Protein AF-F3C7J8-F1 (afdb_monomer)

Structure (mmCIF, N/CA/C/O backbone):
data_AF-F3C7J8-F1
#
_entry.id   AF-F3C7J8-F1
#
loop_
_atom_site.group_PDB
_atom_site.id
_atom_site.type_symbol
_atom_site.label_atom_id
_atom_site.label_alt_id
_atom_site.label_comp_id
_atom_site.label_asym_id
_atom_site.label_entity_id
_atom_site.label_seq_id
_atom_site.pdbx_PDB_ins_code
_atom_site.Cartn_x
_atom_site.Cartn_y
_atom_site.Cartn_z
_atom_site.occupancy
_atom_site.B_iso_or_equiv
_atom_site.auth_seq_id
_atom_site.auth_comp_id
_atom_site.auth_asym_id
_atom_site.auth_atom_id
_atom_site.pdbx_PDB_model_num
ATOM 1 N N . SER A 1 1 ? -22.212 10.817 23.157 1.00 74.62 1 SER A N 1
ATOM 2 C CA . SER A 1 1 ? -21.306 9.922 22.403 1.00 74.62 1 SER A CA 1
ATOM 3 C C . SER A 1 1 ? -21.459 8.500 22.926 1.00 74.62 1 SER A C 1
ATOM 5 O O . SER A 1 1 ? -21.736 8.335 24.109 1.00 74.62 1 SER A O 1
ATOM 7 N N . LEU A 1 2 ? -21.308 7.477 22.072 1.00 79.31 2 LEU A N 1
ATOM 8 C CA . LEU A 1 2 ? -21.445 6.059 22.462 1.00 79.31 2 LEU A CA 1
ATOM 9 C C . LEU A 1 2 ? -20.481 5.665 23.597 1.00 79.31 2 LEU A C 1
ATOM 11 O O . LEU A 1 2 ? -20.821 4.865 24.461 1.00 79.31 2 LEU A O 1
ATOM 15 N N . THR A 1 3 ? -19.310 6.300 23.648 1.00 80.69 3 THR A N 1
ATOM 16 C CA . THR A 1 3 ? -18.336 6.185 24.741 1.00 80.69 3 THR A CA 1
ATOM 17 C C . THR A 1 3 ? -18.848 6.731 26.073 1.00 80.69 3 THR A C 1
ATOM 19 O O . THR A 1 3 ? -18.733 6.044 27.083 1.00 80.69 3 THR A O 1
ATOM 22 N N . LEU A 1 4 ? -19.455 7.926 26.094 1.00 82.06 4 LEU A N 1
ATOM 23 C CA . LEU A 1 4 ? -20.055 8.486 27.315 1.00 82.06 4 LEU A CA 1
ATOM 24 C C . LEU A 1 4 ? -21.276 7.676 27.769 1.00 82.06 4 LEU A C 1
ATOM 26 O O . LEU A 1 4 ? -21.456 7.486 28.965 1.00 82.06 4 LEU A O 1
ATOM 30 N N . GLY A 1 5 ? -22.075 7.155 26.830 1.00 82.50 5 GLY A N 1
ATOM 31 C CA . GLY A 1 5 ? -23.201 6.266 27.142 1.00 82.50 5 GLY A CA 1
ATOM 32 C C . GLY A 1 5 ? -22.751 4.943 27.768 1.00 82.50 5 GLY A C 1
ATOM 33 O O . GLY A 1 5 ? -23.330 4.501 28.750 1.00 82.50 5 GLY A O 1
ATOM 34 N N . SER A 1 6 ? -21.666 4.355 27.259 1.00 81.25 6 SER A N 1
ATOM 35 C CA . SER A 1 6 ? -21.034 3.157 27.829 1.00 81.25 6 SER A CA 1
ATOM 36 C C . SER A 1 6 ? -20.538 3.386 29.261 1.00 81.25 6 SER A C 1
ATOM 38 O O . SER A 1 6 ? -20.842 2.604 30.160 1.00 81.25 6 SER A O 1
ATOM 40 N N . LEU A 1 7 ? -19.833 4.497 29.498 1.00 83.38 7 LEU A N 1
ATOM 41 C CA . LEU A 1 7 ? -19.334 4.861 30.828 1.00 83.38 7 LEU A CA 1
ATOM 42 C C . LEU A 1 7 ? -20.474 5.179 31.810 1.00 83.38 7 LEU A C 1
ATOM 44 O O . LEU A 1 7 ? -20.406 4.784 32.970 1.00 83.38 7 LEU A O 1
ATOM 48 N N . ALA A 1 8 ? -21.545 5.836 31.348 1.00 85.31 8 ALA A N 1
ATOM 49 C CA . ALA A 1 8 ? -22.726 6.141 32.160 1.00 85.31 8 ALA A CA 1
ATOM 50 C C . ALA A 1 8 ? -23.522 4.888 32.570 1.00 85.31 8 ALA A C 1
ATOM 52 O O . ALA A 1 8 ? -24.180 4.895 33.606 1.00 85.31 8 ALA A O 1
ATOM 53 N N . LEU A 1 9 ? -23.429 3.801 31.796 1.00 86.44 9 LEU A N 1
ATOM 54 C CA . LEU A 1 9 ? -24.002 2.490 32.127 1.00 86.44 9 LEU A CA 1
ATOM 55 C C . LEU A 1 9 ? -23.115 1.664 33.081 1.00 86.44 9 LEU A C 1
ATOM 57 O O . LEU A 1 9 ? -23.407 0.497 33.333 1.00 86.44 9 LEU A O 1
ATOM 61 N N . GLY A 1 10 ? -22.031 2.244 33.610 1.00 87.56 10 GLY A N 1
ATOM 62 C CA . GLY A 1 10 ? -21.112 1.578 34.536 1.00 87.56 10 GLY A CA 1
ATOM 63 C C . GLY A 1 10 ? -20.097 0.650 33.862 1.00 87.56 10 GLY A C 1
ATOM 64 O O . GLY A 1 10 ? -19.432 -0.124 34.550 1.00 87.56 10 GLY A O 1
ATOM 65 N N . ALA A 1 11 ? -19.953 0.704 32.532 1.00 87.25 11 ALA A N 1
ATOM 66 C CA . ALA A 1 11 ? -18.946 -0.088 31.836 1.00 87.25 11 ALA A CA 1
ATOM 67 C C . ALA A 1 11 ? -17.536 0.430 32.142 1.00 87.25 11 ALA A C 1
ATOM 69 O O . ALA A 1 11 ? -17.283 1.637 32.179 1.00 87.25 11 ALA A O 1
ATOM 70 N N . THR A 1 12 ? -16.582 -0.485 32.302 1.00 91.00 12 THR A N 1
ATOM 71 C CA . THR A 1 12 ? -15.191 -0.093 32.544 1.00 91.00 12 THR A CA 1
ATOM 72 C C . THR A 1 12 ? -14.579 0.563 31.299 1.00 91.00 12 THR A C 1
ATOM 74 O O . THR A 1 12 ? -15.024 0.308 30.169 1.00 91.00 12 THR A O 1
ATOM 77 N N . PRO A 1 13 ? -13.514 1.372 31.450 1.00 85.81 13 PRO A N 1
ATOM 78 C CA . PRO A 1 13 ? -12.791 1.934 30.309 1.00 85.81 13 PRO A CA 1
ATOM 79 C C . PRO A 1 13 ? -12.328 0.853 29.325 1.00 85.81 13 PRO A C 1
ATOM 81 O O . PRO A 1 13 ? -12.402 1.047 28.115 1.00 85.81 13 PRO A O 1
ATOM 84 N N . TRP A 1 14 ? -11.939 -0.322 29.831 1.00 88.12 14 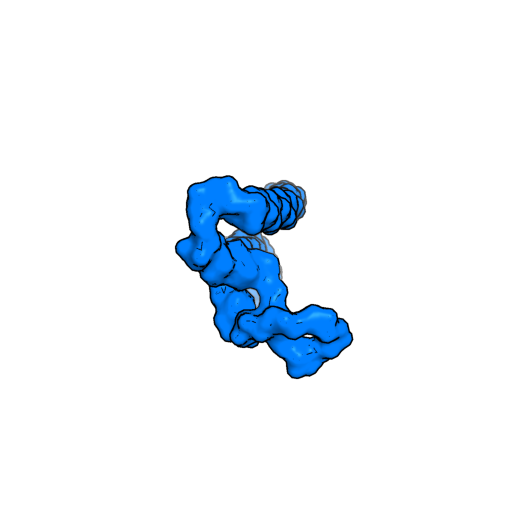TRP A N 1
ATOM 85 C CA . TRP A 1 14 ? -11.521 -1.458 29.010 1.00 88.12 14 TRP A CA 1
ATOM 86 C C . TRP A 1 14 ? -12.675 -2.098 28.224 1.00 88.12 14 TRP A C 1
ATOM 88 O O . TRP A 1 14 ? -12.532 -2.411 27.040 1.00 88.12 14 TRP A O 1
ATOM 98 N N . GLN A 1 15 ? -13.851 -2.241 28.843 1.00 85.94 15 GLN A N 1
ATOM 99 C CA . GLN A 1 15 ? -15.060 -2.712 28.154 1.00 85.94 15 GLN A CA 1
ATOM 100 C C . GLN A 1 15 ? -15.520 -1.714 27.086 1.00 85.94 15 GLN A C 1
ATOM 102 O O . GLN A 1 15 ? -15.883 -2.112 25.981 1.00 85.94 15 GLN A O 1
ATOM 107 N N . THR A 1 16 ? -15.446 -0.418 27.393 1.00 88.56 16 THR A N 1
ATOM 108 C CA . THR A 1 16 ? -15.790 0.660 26.459 1.00 88.56 16 THR A CA 1
ATOM 109 C C . THR A 1 16 ? -14.819 0.696 25.276 1.00 88.56 16 THR A C 1
ATOM 111 O O . THR A 1 16 ? -15.248 0.802 24.127 1.00 88.56 16 THR A O 1
ATOM 114 N N . LEU A 1 17 ? -13.515 0.548 25.529 1.00 86.31 17 LEU A N 1
ATOM 115 C CA . LEU A 1 17 ? -12.495 0.500 24.483 1.00 86.31 17 LEU A CA 1
ATOM 116 C C . LEU A 1 17 ? -12.760 -0.658 23.514 1.00 86.31 17 LEU A C 1
ATOM 118 O O . LEU A 1 17 ? -12.849 -0.457 22.306 1.00 86.31 17 LEU A O 1
ATOM 122 N N . THR A 1 18 ? -12.919 -1.866 24.048 1.00 86.75 18 THR A N 1
ATOM 123 C CA . THR A 1 18 ? -13.005 -3.087 23.240 1.00 86.75 18 THR A CA 1
ATOM 124 C C . THR A 1 18 ? -14.332 -3.227 22.500 1.00 86.75 18 THR A C 1
ATOM 126 O O . THR A 1 18 ? -14.332 -3.587 21.326 1.00 86.75 18 THR A O 1
ATOM 129 N N . ARG A 1 19 ? -15.463 -2.923 23.148 1.00 83.19 19 ARG A N 1
ATOM 130 C CA . ARG A 1 19 ? -16.798 -3.147 22.564 1.00 83.19 19 ARG A CA 1
ATOM 131 C C . ARG A 1 19 ? -17.363 -1.954 21.808 1.00 83.19 19 ARG A C 1
ATOM 133 O O . ARG A 1 19 ? -18.190 -2.150 20.928 1.00 83.19 19 ARG A O 1
ATOM 140 N N . VAL A 1 20 ? -16.948 -0.736 22.150 1.00 85.81 20 VAL A N 1
ATOM 141 C CA . VAL A 1 20 ? -17.518 0.483 21.562 1.00 85.81 20 VAL A CA 1
ATOM 142 C C . VAL A 1 20 ? -16.495 1.171 20.674 1.00 85.81 20 VAL A C 1
ATOM 144 O O . VAL A 1 20 ? -16.759 1.353 19.489 1.00 85.81 20 VAL A O 1
ATOM 147 N N . VAL A 1 21 ? -15.319 1.515 21.210 1.00 86.00 21 VAL A N 1
ATOM 148 C CA . VAL A 1 21 ? -14.322 2.330 20.492 1.00 86.00 21 VAL A CA 1
ATOM 149 C C . VAL A 1 21 ? -13.679 1.564 19.342 1.00 86.00 21 VAL A C 1
ATOM 151 O O . VAL A 1 21 ? -13.686 2.065 18.227 1.00 86.00 21 VAL A O 1
ATOM 154 N N . ILE A 1 22 ? -13.157 0.355 19.571 1.00 85.56 22 ILE A N 1
ATOM 155 C CA . ILE A 1 22 ? -12.518 -0.440 18.508 1.00 85.56 22 ILE A CA 1
ATOM 156 C C . ILE A 1 22 ? -13.525 -0.770 17.406 1.00 85.56 22 ILE A C 1
ATOM 158 O O . ILE A 1 22 ? -13.189 -0.673 16.229 1.00 85.56 22 ILE A O 1
ATOM 162 N N . LEU A 1 23 ? -14.768 -1.095 17.769 1.00 82.50 23 LEU A N 1
ATOM 163 C CA . LEU A 1 23 ? -15.804 -1.419 16.794 1.00 82.50 23 LEU A CA 1
ATOM 164 C C . LEU A 1 23 ? -16.146 -0.205 15.916 1.00 82.50 23 LEU A C 1
ATOM 166 O O . LEU A 1 23 ? -16.101 -0.308 14.692 1.00 82.50 23 LEU A O 1
ATOM 170 N N . THR A 1 24 ? -16.383 0.963 16.523 1.00 84.19 24 THR A N 1
ATOM 171 C CA . THR A 1 24 ? -16.683 2.200 15.774 1.00 84.19 24 THR A CA 1
ATOM 172 C C . THR A 1 24 ? -15.477 2.789 15.040 1.00 84.19 24 THR A C 1
ATOM 174 O O . THR A 1 24 ? -15.652 3.407 13.992 1.00 84.19 24 THR A O 1
ATOM 177 N N . ALA A 1 25 ? -14.253 2.586 15.535 1.00 85.44 25 ALA A N 1
ATOM 178 C CA . ALA A 1 25 ? -13.020 3.042 14.890 1.00 85.44 25 ALA A CA 1
ATOM 179 C C . ALA A 1 25 ? -12.475 2.055 13.843 1.00 85.44 25 ALA A C 1
ATOM 181 O O . ALA A 1 25 ? -11.605 2.428 13.053 1.00 85.44 25 ALA A O 1
ATOM 182 N N . SER A 1 26 ? -12.982 0.817 13.798 1.00 83.88 26 SER A N 1
ATOM 183 C CA . SER A 1 26 ? -12.505 -0.222 12.878 1.00 83.88 26 SER A CA 1
ATOM 184 C C . SER A 1 26 ? -12.462 0.224 11.405 1.00 83.88 26 SER A C 1
ATOM 186 O O . SER A 1 26 ? -11.424 0.003 10.774 1.00 83.88 26 SER A O 1
ATOM 188 N N . PRO A 1 27 ? -13.448 0.960 10.843 1.00 77.50 27 PRO A N 1
ATOM 189 C CA . PRO A 1 27 ? -13.382 1.387 9.443 1.00 77.50 27 PRO A CA 1
ATOM 190 C C . PRO A 1 27 ? -12.259 2.406 9.183 1.00 77.50 27 PRO A C 1
ATOM 192 O O . PRO A 1 27 ? -11.676 2.435 8.094 1.00 77.50 27 PRO A O 1
ATOM 195 N N . ALA A 1 28 ? -11.935 3.234 10.182 1.00 81.50 28 ALA A N 1
ATOM 196 C CA . ALA A 1 28 ? -10.865 4.226 10.104 1.00 81.50 28 ALA A CA 1
ATOM 197 C C . ALA A 1 28 ? -9.482 3.567 10.199 1.00 81.50 28 ALA A C 1
ATOM 199 O O . ALA A 1 28 ? -8.604 3.887 9.400 1.00 81.50 28 ALA A O 1
ATOM 200 N N . ILE A 1 29 ? -9.309 2.598 11.105 1.00 85.88 29 ILE A N 1
ATOM 201 C CA . ILE A 1 29 ? -8.063 1.826 11.247 1.00 85.88 29 ILE A CA 1
ATOM 202 C C . ILE A 1 29 ? -7.757 1.063 9.954 1.00 85.88 29 ILE A C 1
ATOM 204 O O . ILE A 1 29 ? -6.643 1.143 9.438 1.00 85.88 29 ILE A O 1
ATOM 208 N N . PHE A 1 3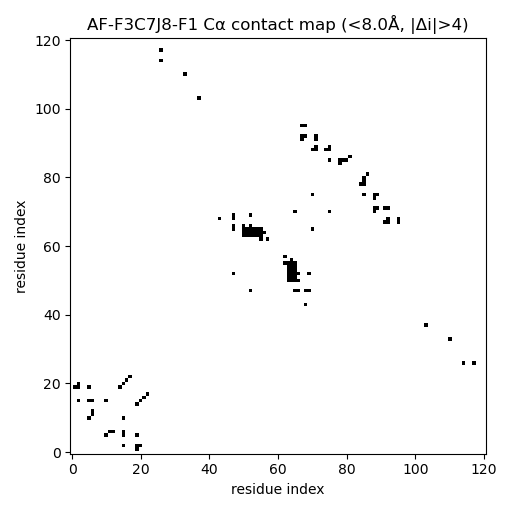0 ? -8.757 0.388 9.378 1.00 79.31 30 PHE A N 1
ATOM 209 C CA . PHE A 1 30 ? -8.601 -0.297 8.093 1.00 79.31 30 PHE A CA 1
ATOM 210 C C . PHE A 1 30 ? -8.235 0.670 6.963 1.00 79.31 30 PHE A C 1
ATOM 212 O O . PHE A 1 30 ? -7.349 0.380 6.161 1.00 79.31 30 PHE A O 1
ATOM 219 N N . SER A 1 31 ? -8.872 1.843 6.911 1.00 76.44 31 SER A N 1
ATOM 220 C CA . SER A 1 31 ? -8.549 2.860 5.903 1.00 76.44 31 SER A CA 1
ATOM 221 C C . SER A 1 31 ? -7.113 3.378 6.047 1.00 76.44 31 SER A C 1
ATOM 223 O O . SER A 1 31 ? -6.420 3.519 5.042 1.00 76.44 31 SER A O 1
ATOM 225 N N . ALA A 1 32 ? -6.647 3.610 7.277 1.00 82.44 32 ALA A N 1
ATOM 226 C CA . ALA A 1 32 ? -5.283 4.049 7.559 1.00 82.44 32 ALA A CA 1
ATOM 227 C C . ALA A 1 32 ? -4.238 2.984 7.186 1.00 82.44 32 ALA A C 1
ATOM 229 O O . ALA A 1 32 ? -3.254 3.307 6.523 1.00 82.44 32 ALA A O 1
ATOM 230 N N . LEU A 1 33 ? -4.479 1.714 7.535 1.00 82.19 33 LEU A N 1
ATOM 231 C CA . LEU A 1 33 ? -3.615 0.591 7.152 1.00 82.19 33 LEU A CA 1
ATOM 232 C C . LEU A 1 33 ? -3.483 0.462 5.634 1.00 82.19 33 LEU A C 1
ATOM 234 O O . LEU A 1 33 ? -2.378 0.290 5.125 1.00 82.19 33 LEU A O 1
ATOM 238 N N . MET A 1 34 ? -4.586 0.590 4.895 1.00 70.56 34 MET A N 1
ATOM 239 C CA . MET A 1 34 ? -4.542 0.484 3.436 1.00 70.56 34 MET A CA 1
ATOM 240 C C . MET A 1 34 ? -3.823 1.653 2.772 1.00 70.56 34 MET A C 1
ATOM 242 O O . MET A 1 34 ? -3.061 1.431 1.837 1.00 70.56 34 MET A O 1
ATOM 246 N N . ILE A 1 35 ? -4.013 2.880 3.262 1.00 76.44 35 ILE A N 1
ATOM 247 C CA . ILE A 1 35 ? -3.262 4.041 2.764 1.00 76.44 35 ILE A CA 1
ATOM 248 C C . ILE A 1 35 ? -1.769 3.882 3.079 1.00 76.44 35 ILE A C 1
ATOM 250 O O . ILE A 1 35 ? -0.936 4.156 2.218 1.00 76.44 35 ILE A O 1
ATOM 254 N N . GLY A 1 36 ? -1.428 3.402 4.280 1.00 78.00 36 GLY A N 1
ATOM 255 C CA . GLY A 1 36 ? -0.049 3.120 4.678 1.00 78.00 36 GLY A CA 1
ATOM 256 C C . GLY A 1 36 ? 0.613 2.066 3.791 1.00 78.00 36 GLY A C 1
ATOM 257 O O . GLY A 1 36 ? 1.704 2.300 3.282 1.00 78.00 36 GLY A O 1
ATOM 258 N N . MET A 1 37 ? -0.071 0.948 3.526 1.00 74.75 37 MET A N 1
ATOM 259 C CA . MET A 1 37 ? 0.435 -0.087 2.619 1.00 74.75 37 MET A CA 1
ATOM 260 C C . MET A 1 37 ? 0.535 0.403 1.173 1.00 74.75 37 MET A C 1
ATOM 262 O O . MET A 1 37 ? 1.547 0.167 0.524 1.00 74.75 37 MET A O 1
ATOM 266 N N . GLY A 1 38 ? -0.467 1.132 0.674 1.00 69.19 38 GLY A N 1
ATOM 267 C CA . GLY A 1 38 ? -0.429 1.717 -0.668 1.00 69.19 38 GLY A CA 1
ATOM 268 C C . GLY A 1 38 ? 0.727 2.705 -0.844 1.00 69.19 38 GLY A C 1
ATOM 269 O O . GLY A 1 38 ? 1.373 2.711 -1.888 1.00 69.19 38 GLY A O 1
ATOM 270 N N . ARG A 1 39 ? 1.046 3.490 0.196 1.00 72.69 39 ARG A N 1
ATOM 271 C CA . ARG A 1 39 ? 2.242 4.342 0.213 1.00 72.69 39 ARG A CA 1
ATOM 272 C C . ARG A 1 39 ? 3.529 3.535 0.258 1.00 72.69 39 ARG A C 1
ATOM 274 O O . ARG A 1 39 ? 4.399 3.822 -0.545 1.00 72.69 39 ARG A O 1
ATOM 281 N N . ALA A 1 40 ? 3.632 2.517 1.110 1.00 65.69 40 ALA A N 1
ATOM 282 C CA . ALA A 1 40 ? 4.823 1.668 1.179 1.00 65.69 40 ALA A CA 1
ATOM 283 C C . ALA A 1 40 ? 5.117 0.963 -0.158 1.00 65.69 40 ALA A C 1
ATOM 285 O O 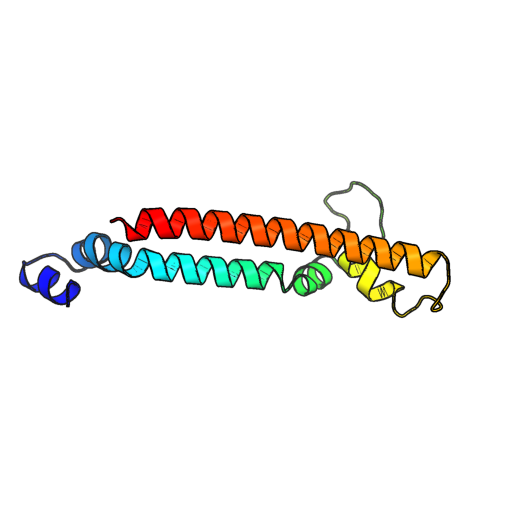. 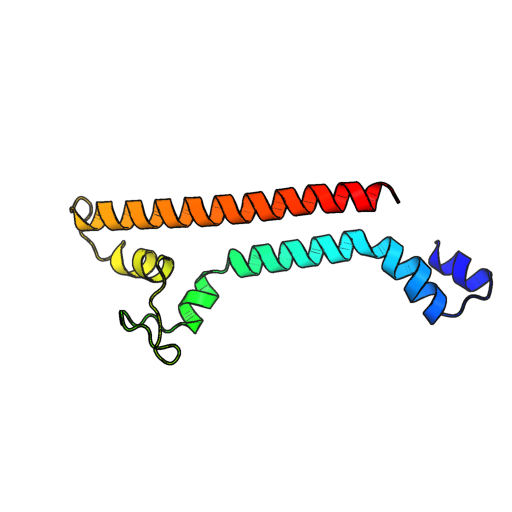ALA A 1 40 ? 6.271 0.841 -0.556 1.00 65.69 40 ALA A O 1
ATOM 286 N N . VAL A 1 41 ? 4.070 0.544 -0.878 1.00 61.94 41 VAL A N 1
ATOM 287 C CA . VAL A 1 41 ? 4.197 -0.012 -2.232 1.00 61.94 41 VAL A CA 1
ATOM 288 C C . VAL A 1 41 ? 4.549 1.076 -3.247 1.00 61.94 41 VAL A C 1
ATOM 290 O O . VAL A 1 41 ? 5.400 0.844 -4.088 1.00 61.94 41 VAL A O 1
ATOM 293 N N . GLY A 1 42 ? 3.935 2.261 -3.189 1.00 56.56 42 GLY A N 1
ATOM 294 C CA . GLY A 1 42 ? 4.235 3.370 -4.109 1.00 56.56 42 GLY A CA 1
ATOM 295 C C . GLY A 1 42 ? 5.619 3.991 -3.901 1.00 56.56 42 GLY A C 1
ATOM 296 O O . GLY A 1 42 ? 6.225 4.505 -4.836 1.00 56.56 42 GLY A O 1
ATOM 297 N N . GLU A 1 43 ? 6.158 3.882 -2.692 1.00 67.75 43 GLU A N 1
ATOM 298 C CA . GLU A 1 43 ? 7.523 4.242 -2.333 1.00 67.75 43 GLU A CA 1
ATOM 299 C C . GLU A 1 43 ? 8.491 3.096 -2.670 1.00 67.75 43 GLU A C 1
ATOM 301 O O . GLU A 1 43 ? 9.451 2.845 -1.946 1.00 67.75 43 GLU A O 1
ATOM 306 N N . THR A 1 44 ? 8.278 2.400 -3.800 1.00 66.50 44 THR A N 1
ATOM 307 C CA . THR A 1 44 ? 9.175 1.354 -4.332 1.00 66.50 44 THR A CA 1
ATOM 308 C C . THR A 1 44 ? 10.640 1.796 -4.373 1.00 66.50 44 THR A C 1
ATOM 310 O O . THR A 1 44 ? 11.530 0.953 -4.365 1.00 66.50 44 THR A O 1
ATOM 313 N N . MET A 1 45 ? 10.902 3.106 -4.366 1.00 55.28 45 MET A N 1
ATOM 314 C CA . MET A 1 45 ? 12.220 3.721 -4.205 1.00 55.28 45 MET A CA 1
ATOM 315 C C . MET A 1 45 ? 12.933 3.349 -2.890 1.00 55.28 45 MET A C 1
ATOM 317 O O . MET A 1 45 ? 14.150 3.182 -2.907 1.00 55.28 45 MET A O 1
ATOM 321 N N . ILE A 1 46 ? 12.219 3.135 -1.777 1.00 58.28 46 ILE A N 1
ATOM 322 C CA . ILE A 1 46 ? 12.818 2.616 -0.534 1.00 58.28 46 ILE A CA 1
ATOM 323 C C . ILE A 1 46 ? 13.363 1.209 -0.763 1.00 58.28 46 ILE A C 1
ATOM 325 O O . ILE A 1 46 ? 14.479 0.907 -0.349 1.00 58.28 46 ILE A O 1
ATOM 329 N N . VAL A 1 47 ? 12.611 0.353 -1.462 1.00 59.44 47 VAL A N 1
ATOM 330 C CA . VAL A 1 47 ? 13.065 -1.008 -1.781 1.00 59.44 47 VAL A CA 1
ATOM 331 C C . VAL A 1 47 ? 14.287 -0.959 -2.705 1.00 59.44 47 VAL A C 1
ATOM 333 O O . VAL A 1 47 ? 15.227 -1.726 -2.509 1.00 59.44 47 VAL A O 1
ATOM 336 N N . LEU A 1 48 ? 14.340 -0.011 -3.652 1.00 59.03 48 LEU A N 1
ATOM 337 C CA . LEU A 1 48 ? 15.533 0.222 -4.481 1.00 59.03 48 LEU A CA 1
ATOM 338 C C . LEU A 1 48 ? 16.768 0.558 -3.642 1.00 59.03 48 LEU A C 1
ATOM 340 O O . LEU A 1 48 ? 17.831 -0.014 -3.872 1.00 59.03 48 LEU A O 1
ATOM 344 N N . MET A 1 49 ? 16.621 1.448 -2.657 1.00 57.56 49 MET A N 1
ATOM 345 C CA . MET A 1 49 ? 17.720 1.845 -1.774 1.00 57.56 49 MET A CA 1
ATOM 346 C C . MET A 1 49 ? 18.128 0.736 -0.800 1.00 57.56 49 MET A C 1
ATOM 348 O O . MET A 1 49 ? 19.313 0.573 -0.531 1.00 57.56 49 MET A O 1
ATOM 352 N N . ALA A 1 50 ? 17.177 -0.064 -0.316 1.00 57.81 50 ALA A N 1
ATOM 353 C CA . ALA A 1 50 ? 17.457 -1.170 0.594 1.00 57.81 50 ALA 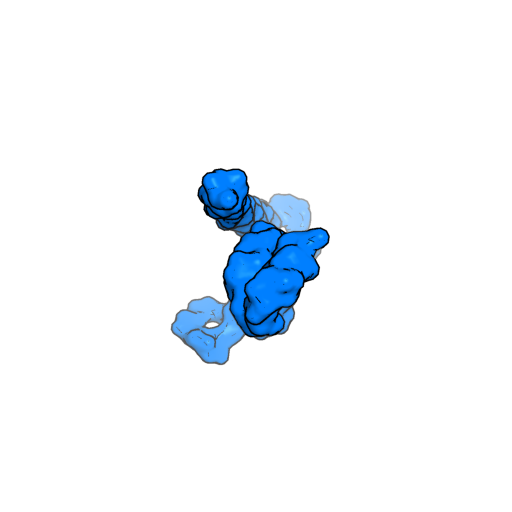A CA 1
ATOM 354 C C . ALA A 1 50 ? 18.168 -2.353 -0.088 1.00 57.81 50 ALA A C 1
ATOM 356 O O . ALA A 1 50 ? 18.933 -3.058 0.564 1.00 57.81 50 ALA A O 1
ATOM 357 N N . THR A 1 51 ? 17.942 -2.571 -1.391 1.00 58.69 51 THR A N 1
ATOM 358 C CA . THR A 1 51 ? 18.481 -3.745 -2.111 1.00 58.69 51 THR A CA 1
ATOM 359 C C . THR A 1 51 ? 19.858 -3.489 -2.754 1.00 58.69 51 THR A C 1
ATOM 361 O O . THR A 1 51 ? 20.441 -4.383 -3.359 1.00 58.69 51 THR A O 1
ATOM 364 N N . GLY A 1 52 ? 20.417 -2.278 -2.639 1.00 55.75 52 GLY A N 1
ATOM 365 C CA . GLY A 1 52 ? 21.810 -1.978 -3.017 1.00 55.75 52 GLY A CA 1
ATOM 366 C C . GLY A 1 52 ? 22.124 -1.914 -4.522 1.00 55.75 52 GLY A C 1
ATOM 367 O O . GLY A 1 52 ? 23.209 -1.470 -4.885 1.00 55.75 52 GLY A O 1
ATOM 368 N N . ASN A 1 53 ? 21.184 -2.284 -5.403 1.00 59.97 53 ASN A N 1
ATOM 369 C CA . ASN A 1 53 ? 21.299 -2.179 -6.867 1.00 59.97 53 ASN A CA 1
ATOM 370 C C . ASN A 1 53 ? 22.465 -2.980 -7.494 1.00 59.97 53 ASN A C 1
ATOM 372 O O . ASN A 1 53 ? 23.073 -2.548 -8.472 1.00 59.97 53 ASN A O 1
ATOM 376 N N . THR A 1 54 ? 22.793 -4.158 -6.962 1.00 54.81 54 THR A N 1
ATOM 377 C CA . THR A 1 54 ? 23.844 -5.013 -7.539 1.00 54.81 54 THR A CA 1
ATOM 378 C C . THR A 1 54 ? 23.246 -5.927 -8.625 1.00 54.8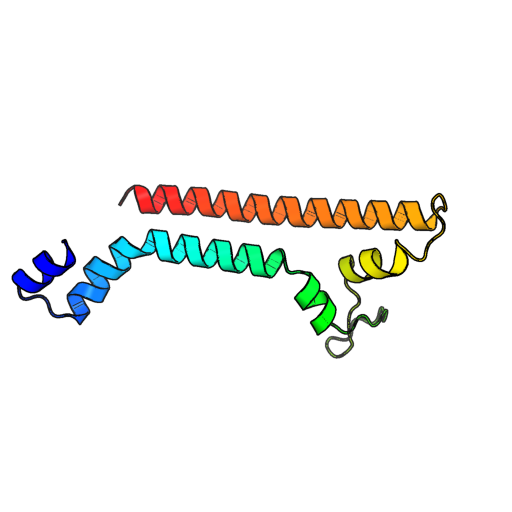1 54 THR A C 1
ATOM 380 O O . THR A 1 54 ? 22.317 -6.678 -8.332 1.00 54.81 54 THR A O 1
ATOM 383 N N . PRO A 1 55 ? 23.697 -5.868 -9.896 1.00 53.12 55 PRO A N 1
ATOM 384 C CA . PRO A 1 55 ? 23.146 -6.662 -10.999 1.00 53.12 55 PRO A CA 1
ATOM 385 C C . PRO A 1 55 ? 23.707 -8.089 -10.997 1.00 53.12 55 PRO A C 1
ATOM 387 O O . PRO A 1 55 ? 24.296 -8.528 -11.981 1.00 53.12 55 PRO A O 1
ATOM 390 N N . ILE A 1 56 ? 23.574 -8.802 -9.882 1.00 56.47 56 ILE A N 1
ATOM 391 C CA . ILE A 1 56 ? 24.027 -10.189 -9.777 1.00 56.47 56 ILE A CA 1
ATOM 392 C C . ILE A 1 56 ? 22.815 -11.084 -10.049 1.00 56.47 56 ILE A C 1
ATOM 394 O O . ILE A 1 56 ? 21.788 -10.966 -9.384 1.00 56.47 56 ILE A O 1
ATOM 398 N N . MET A 1 57 ? 22.902 -11.932 -11.077 1.00 54.50 57 MET A N 1
ATOM 399 C CA . MET A 1 57 ? 21.864 -12.914 -11.430 1.00 54.50 57 MET A CA 1
ATOM 400 C C . MET A 1 57 ? 22.105 -14.268 -10.747 1.00 54.50 57 MET A C 1
ATOM 402 O O . MET A 1 57 ? 21.822 -15.313 -11.328 1.00 54.50 57 MET A O 1
ATOM 406 N N . ASP A 1 58 ? 22.629 -14.258 -9.523 1.00 56.22 58 ASP A N 1
ATOM 407 C CA . ASP A 1 58 ? 22.774 -15.467 -8.721 1.00 56.22 58 ASP A CA 1
ATOM 408 C C . ASP A 1 58 ? 21.572 -15.616 -7.782 1.00 56.22 58 ASP A C 1
ATOM 410 O O . ASP A 1 58 ? 21.122 -14.667 -7.139 1.00 56.22 58 ASP A O 1
ATOM 414 N N . MET A 1 59 ? 21.018 -16.831 -7.706 1.00 56.09 59 MET A N 1
ATOM 415 C CA . MET A 1 59 ? 19.892 -17.185 -6.827 1.00 56.09 59 MET A CA 1
ATOM 416 C C . MET A 1 59 ? 20.324 -17.320 -5.356 1.00 56.09 59 MET A C 1
ATOM 418 O O . MET A 1 59 ? 19.946 -18.267 -4.665 1.00 56.09 59 MET A O 1
ATOM 422 N N . ASN A 1 60 ? 21.145 -16.392 -4.871 1.00 58.34 60 ASN A N 1
ATOM 423 C CA . ASN A 1 60 ? 21.680 -16.407 -3.520 1.00 58.34 60 ASN A CA 1
ATOM 424 C C . ASN A 1 60 ? 20.900 -15.418 -2.647 1.00 58.34 60 ASN A C 1
ATOM 426 O O . ASN A 1 60 ? 20.907 -14.216 -2.893 1.00 58.34 60 ASN A O 1
ATOM 430 N N . LEU A 1 61 ? 20.229 -15.908 -1.597 1.00 57.16 61 LEU A N 1
ATOM 431 C CA . LEU A 1 61 ? 19.392 -15.082 -0.706 1.00 57.16 61 LEU A CA 1
ATOM 432 C C . LEU A 1 61 ? 20.186 -14.011 0.077 1.00 57.16 61 LEU A C 1
ATOM 434 O O . LEU A 1 61 ? 19.584 -13.128 0.683 1.00 57.16 61 LEU A O 1
ATOM 438 N N . PHE A 1 62 ? 21.519 -14.123 0.097 1.00 60.59 62 PHE A N 1
ATOM 439 C CA . PHE A 1 62 ? 22.447 -13.242 0.815 1.00 60.59 62 PHE A CA 1
ATOM 440 C C . PHE A 1 62 ? 23.142 -12.212 -0.087 1.00 60.59 62 PHE A C 1
ATOM 442 O O . PHE A 1 62 ? 23.913 -11.395 0.415 1.00 60.59 62 PHE A O 1
ATOM 449 N N . GLU A 1 63 ? 22.883 -12.236 -1.395 1.00 55.28 63 GLU A N 1
ATOM 450 C CA . GLU A 1 63 ? 23.430 -11.275 -2.353 1.00 55.28 63 GLU A CA 1
ATOM 451 C C . GLU A 1 63 ? 22.367 -10.250 -2.765 1.00 55.28 63 GLU A C 1
ATOM 453 O O . GLU A 1 63 ? 21.164 -10.524 -2.776 1.00 55.28 63 GLU A O 1
ATOM 458 N N . GLY A 1 64 ? 22.808 -9.024 -3.054 1.00 55.28 64 GLY A N 1
ATOM 459 C CA . GLY A 1 64 ? 21.915 -7.938 -3.449 1.00 55.28 64 GLY A CA 1
ATOM 460 C C . GLY A 1 64 ? 21.250 -8.231 -4.794 1.00 55.28 64 GLY A C 1
ATOM 461 O O . GLY A 1 64 ? 21.933 -8.519 -5.772 1.00 55.28 64 GLY A O 1
ATOM 462 N N . MET A 1 65 ? 19.920 -8.124 -4.858 1.00 57.72 65 MET A N 1
ATOM 463 C CA . MET A 1 65 ? 19.162 -8.237 -6.106 1.00 57.72 65 MET A CA 1
ATOM 464 C C . MET A 1 65 ? 18.937 -6.870 -6.758 1.00 57.72 65 MET A C 1
ATOM 466 O O . MET A 1 65 ? 18.512 -5.902 -6.123 1.00 57.72 65 MET A O 1
ATOM 470 N N . ARG A 1 66 ? 19.102 -6.794 -8.077 1.00 63.22 66 ARG A N 1
ATOM 471 C CA . ARG A 1 66 ? 18.659 -5.635 -8.856 1.00 63.22 66 ARG A CA 1
ATOM 472 C C . ARG A 1 66 ? 17.204 -5.806 -9.271 1.00 63.22 66 ARG A C 1
ATOM 474 O O . ARG A 1 66 ? 16.868 -6.659 -10.088 1.00 63.22 66 ARG A O 1
ATOM 481 N N . THR A 1 67 ? 16.323 -4.978 -8.720 1.00 67.50 67 THR A N 1
ATOM 482 C CA . THR A 1 67 ? 14.902 -5.026 -9.079 1.00 67.50 67 THR A CA 1
ATOM 483 C C . THR A 1 67 ? 14.667 -4.432 -10.474 1.00 67.50 67 THR A C 1
ATOM 485 O O . THR A 1 67 ? 15.418 -3.572 -10.943 1.00 67.50 67 THR A O 1
ATOM 488 N N . LEU A 1 68 ? 13.582 -4.850 -11.134 1.00 65.44 68 LEU A N 1
ATOM 489 C CA . LEU A 1 68 ? 13.178 -4.312 -12.441 1.00 65.44 68 LEU A CA 1
ATOM 490 C C . LEU A 1 68 ? 13.003 -2.782 -12.421 1.00 65.44 68 LEU A C 1
ATOM 492 O O . LEU A 1 68 ? 13.346 -2.117 -13.392 1.00 65.44 68 LEU A O 1
ATOM 496 N N . ALA A 1 69 ? 12.533 -2.213 -11.307 1.00 66.69 69 ALA A N 1
ATOM 497 C CA . ALA A 1 69 ? 12.405 -0.765 -11.145 1.00 66.69 69 ALA A CA 1
ATOM 498 C C . ALA A 1 69 ? 13.773 -0.059 -11.062 1.00 66.69 69 ALA A C 1
ATOM 500 O O . ALA A 1 69 ? 13.929 1.018 -11.632 1.00 66.69 69 ALA A O 1
ATOM 501 N N . ALA A 1 70 ? 14.776 -0.679 -10.423 1.00 65.00 70 ALA A N 1
ATOM 502 C CA . ALA A 1 70 ? 16.150 -0.167 -10.390 1.00 65.00 70 ALA A CA 1
ATOM 503 C C . ALA A 1 70 ? 16.761 -0.178 -11.793 1.00 65.00 70 ALA A C 1
ATOM 505 O O . ALA A 1 70 ? 17.397 0.783 -12.216 1.00 65.00 70 ALA A O 1
ATOM 506 N N . ASN A 1 71 ? 16.517 -1.272 -12.524 1.00 69.38 71 ASN A N 1
ATOM 507 C CA . ASN A 1 71 ? 16.980 -1.435 -13.890 1.00 69.38 71 ASN A CA 1
ATOM 508 C C . ASN A 1 71 ? 16.435 -0.327 -14.807 1.00 69.38 71 ASN A C 1
ATOM 510 O O . ASN A 1 71 ? 17.208 0.374 -15.451 1.00 69.38 71 ASN A O 1
ATOM 514 N N . VAL A 1 72 ? 15.120 -0.097 -14.777 1.00 69.25 72 VAL A N 1
ATOM 515 C CA . VAL A 1 72 ? 14.483 0.986 -15.539 1.00 69.25 72 VAL A CA 1
ATOM 516 C C . VAL A 1 72 ? 14.997 2.364 -15.103 1.00 69.25 72 VAL A C 1
ATOM 518 O O . VAL A 1 72 ? 15.298 3.187 -15.957 1.00 69.25 72 VAL A O 1
ATOM 521 N N . ALA A 1 73 ? 15.138 2.636 -13.803 1.00 67.44 73 ALA A N 1
ATOM 522 C CA . ALA A 1 73 ? 15.550 3.958 -13.323 1.00 67.44 73 ALA A CA 1
ATOM 523 C C . ALA A 1 73 ? 16.993 4.338 -13.707 1.00 67.44 73 ALA A C 1
ATOM 525 O O . ALA A 1 73 ? 17.261 5.513 -13.948 1.00 67.44 73 ALA A O 1
ATOM 526 N N . VAL A 1 74 ? 17.910 3.365 -13.753 1.00 67.31 74 VAL A N 1
ATOM 527 C CA . VAL A 1 74 ? 19.343 3.611 -13.989 1.00 67.31 74 VAL A CA 1
ATOM 528 C C . VAL A 1 74 ? 19.713 3.523 -15.468 1.00 67.31 74 VAL A C 1
ATOM 530 O O . VAL A 1 74 ? 20.456 4.365 -15.955 1.00 67.31 74 VAL A O 1
ATOM 533 N N . GLU A 1 75 ? 19.205 2.532 -16.204 1.00 68.06 75 GLU A N 1
ATOM 534 C CA . GLU A 1 75 ? 19.634 2.296 -17.591 1.00 68.06 75 GLU A CA 1
ATOM 535 C C . GLU A 1 75 ? 18.788 3.046 -18.634 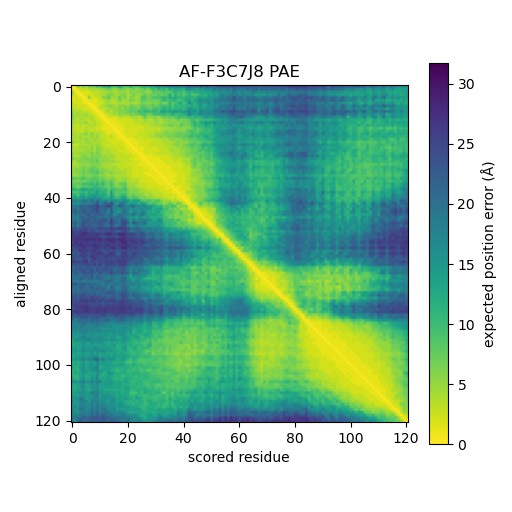1.00 68.06 75 GLU A C 1
ATOM 537 O O . GLU A 1 75 ? 19.243 3.242 -19.760 1.00 68.06 75 GLU A O 1
ATOM 542 N N . MET A 1 76 ? 17.573 3.498 -18.302 1.00 68.06 76 MET A N 1
ATOM 543 C CA . MET A 1 76 ? 16.710 4.231 -19.243 1.00 68.06 76 MET A CA 1
ATOM 544 C C . MET A 1 76 ? 17.212 5.653 -19.579 1.00 68.06 76 MET A C 1
ATOM 546 O O . MET A 1 76 ? 17.048 6.054 -20.730 1.00 68.06 76 MET A O 1
ATOM 550 N N . PRO A 1 77 ? 17.830 6.415 -18.649 1.00 64.31 77 PRO A N 1
ATOM 551 C CA . PRO A 1 77 ? 18.477 7.696 -18.961 1.00 64.31 77 PRO A CA 1
ATOM 552 C C . PRO A 1 77 ? 19.825 7.552 -19.685 1.00 64.31 77 PRO A C 1
ATOM 554 O O . PRO A 1 77 ? 20.197 8.433 -20.452 1.00 64.31 77 PRO A O 1
ATOM 557 N N . GLU A 1 78 ? 20.548 6.455 -19.43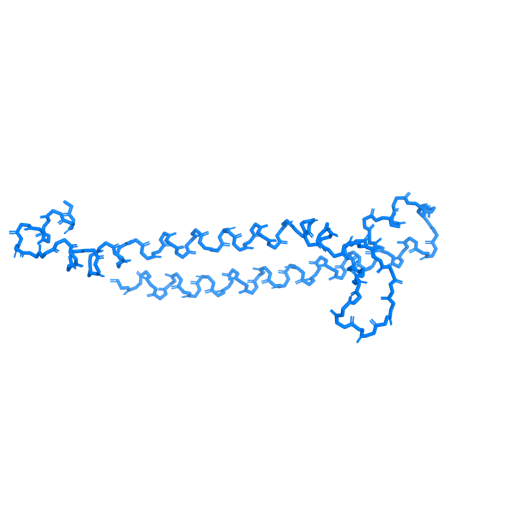6 1.00 63.81 78 GLU A N 1
ATOM 558 C CA . GLU A 1 78 ? 21.892 6.180 -19.978 1.00 63.81 78 GLU A CA 1
ATOM 559 C C . GLU A 1 78 ? 21.863 5.554 -21.386 1.00 63.81 78 GLU A C 1
ATOM 561 O O . GLU A 1 78 ? 22.892 5.468 -22.053 1.00 63.81 78 GLU A O 1
ATOM 566 N N . SER A 1 79 ? 20.700 5.097 -21.865 1.00 61.91 79 SER A N 1
ATOM 567 C CA . SER A 1 79 ? 20.569 4.459 -23.181 1.00 61.91 79 SER A CA 1
ATOM 568 C C . SER A 1 79 ? 20.112 5.436 -24.269 1.00 61.91 79 SER A C 1
ATOM 570 O O . SER A 1 79 ? 19.186 6.225 -24.085 1.00 61.91 79 SER A O 1
ATOM 572 N N . GLU A 1 80 ? 20.755 5.362 -25.440 1.00 59.97 80 GLU A N 1
ATOM 573 C CA . GLU A 1 80 ? 20.443 6.214 -26.592 1.00 59.97 80 GLU A CA 1
ATOM 574 C C . GLU A 1 80 ? 18.971 6.070 -27.013 1.00 59.97 80 GLU A C 1
ATOM 576 O O . GLU A 1 80 ? 18.465 4.972 -27.290 1.00 59.97 80 GLU A O 1
ATOM 581 N N . VAL A 1 81 ? 18.275 7.207 -27.074 1.00 59.03 81 VAL A N 1
ATOM 582 C CA . VAL A 1 81 ? 16.842 7.279 -27.369 1.00 59.03 81 VAL A CA 1
ATOM 583 C C . VAL A 1 81 ? 16.587 6.748 -28.784 1.00 59.03 81 VAL A C 1
ATOM 585 O O . VAL A 1 81 ? 16.920 7.394 -29.773 1.00 59.03 81 VAL A O 1
ATOM 588 N N . GLY A 1 82 ? 15.994 5.553 -28.886 1.00 63.62 82 GLY A N 1
ATOM 589 C CA . GLY A 1 82 ? 15.662 4.902 -30.162 1.00 63.62 82 GLY A CA 1
ATOM 590 C C . GLY A 1 82 ? 16.374 3.573 -30.438 1.00 63.62 82 GLY A C 1
ATOM 591 O O . GLY A 1 82 ? 15.964 2.864 -31.363 1.00 63.62 82 GLY A O 1
ATOM 592 N N . GLY A 1 83 ? 17.364 3.191 -29.622 1.00 72.31 83 GLY A N 1
ATOM 593 C CA . GLY A 1 83 ? 18.032 1.888 -29.705 1.00 72.31 83 GLY A CA 1
ATOM 594 C C . GLY A 1 83 ? 17.121 0.703 -29.347 1.00 72.31 83 GLY A C 1
ATOM 595 O O . GLY A 1 83 ? 16.084 0.854 -28.696 1.00 72.31 83 GLY A O 1
ATOM 596 N N . SER A 1 84 ? 17.510 -0.513 -29.746 1.00 71.81 84 SER A N 1
ATOM 597 C CA . SER A 1 84 ? 16.792 -1.749 -29.379 1.00 71.81 84 SER A CA 1
ATOM 598 C C . SER A 1 84 ? 16.713 -1.938 -27.858 1.00 71.81 84 SER A C 1
ATOM 600 O O . SER A 1 84 ? 15.667 -2.330 -27.345 1.00 71.81 84 SER A O 1
ATOM 602 N N . HIS A 1 85 ? 17.777 -1.568 -27.140 1.00 71.25 85 HIS A N 1
ATOM 603 C CA . HIS A 1 85 ? 17.866 -1.633 -25.681 1.00 71.25 85 HIS A CA 1
ATOM 604 C C . HIS A 1 85 ? 16.827 -0.737 -24.982 1.00 71.25 85 HIS A C 1
ATOM 606 O O . HIS A 1 85 ? 16.125 -1.186 -24.078 1.00 71.25 85 HIS A O 1
ATOM 612 N N . TYR A 1 86 ? 16.631 0.493 -25.474 1.00 74.44 86 TYR A N 1
ATOM 613 C CA . TYR A 1 86 ? 15.628 1.428 -24.950 1.00 74.44 86 TYR A CA 1
ATOM 614 C C . TYR A 1 86 ? 14.202 0.863 -25.049 1.00 74.44 86 TYR A C 1
ATOM 616 O O . TYR A 1 86 ? 13.407 0.977 -24.117 1.00 74.44 86 TYR A O 1
ATOM 624 N N . ARG A 1 87 ? 13.874 0.189 -26.161 1.00 77.69 87 ARG A N 1
ATOM 625 C CA . ARG A 1 87 ? 12.549 -0.430 -26.361 1.00 77.69 87 ARG A CA 1
ATOM 626 C C . ARG A 1 87 ? 12.296 -1.582 -25.388 1.00 77.69 87 ARG A C 1
ATOM 628 O O . ARG A 1 87 ? 11.174 -1.729 -24.908 1.00 77.69 87 ARG A O 1
ATOM 635 N N . VAL A 1 88 ? 13.323 -2.379 -25.089 1.00 78.62 88 VAL A N 1
ATOM 636 C CA . VAL A 1 88 ? 13.231 -3.480 -24.116 1.00 78.62 88 VAL A CA 1
ATOM 637 C C . VAL A 1 88 ? 13.038 -2.935 -22.701 1.00 78.62 88 VAL A C 1
ATOM 639 O O . VAL A 1 88 ? 12.162 -3.420 -21.986 1.00 78.62 88 VAL A O 1
ATOM 642 N N . LEU A 1 89 ? 13.767 -1.883 -22.317 1.00 78.12 89 LEU A N 1
ATOM 643 C CA . LEU A 1 89 ? 13.571 -1.215 -21.026 1.00 78.12 89 LEU A CA 1
ATOM 644 C C . LEU A 1 89 ? 12.186 -0.586 -20.894 1.00 78.12 89 LEU A C 1
ATOM 646 O O . LEU A 1 89 ? 11.551 -0.704 -19.848 1.00 78.12 89 LEU A O 1
ATOM 650 N N . PHE A 1 90 ? 11.691 0.036 -21.963 1.00 80.69 90 PHE A N 1
ATOM 651 C CA . PHE A 1 90 ? 10.349 0.603 -21.986 1.00 80.69 90 PHE A CA 1
ATOM 652 C C . PHE A 1 90 ? 9.273 -0.478 -21.813 1.00 80.69 90 PHE A C 1
ATOM 654 O O . PHE A 1 90 ? 8.315 -0.297 -21.063 1.00 80.69 90 PHE A O 1
ATOM 661 N N . LEU A 1 91 ? 9.451 -1.639 -22.452 1.00 83.19 91 LEU A N 1
ATOM 662 C CA . LEU A 1 91 ? 8.557 -2.782 -22.282 1.00 83.19 91 LEU A CA 1
ATOM 663 C C . LEU A 1 91 ? 8.637 -3.356 -20.859 1.00 83.19 91 LEU A C 1
ATOM 665 O O . LEU A 1 91 ? 7.602 -3.661 -20.273 1.00 83.19 91 LEU A O 1
ATOM 669 N N . ALA A 1 92 ? 9.830 -3.434 -20.264 1.00 79.94 92 ALA A N 1
ATOM 670 C CA . ALA A 1 92 ? 9.998 -3.838 -18.868 1.00 79.94 92 ALA A CA 1
ATOM 671 C C . ALA A 1 92 ? 9.303 -2.865 -17.894 1.00 79.94 92 ALA A C 1
ATOM 673 O O . ALA A 1 92 ? 8.621 -3.305 -16.967 1.00 79.94 92 ALA A O 1
ATOM 674 N N . ALA A 1 93 ? 9.399 -1.554 -18.139 1.00 78.50 93 ALA A N 1
ATOM 675 C CA . ALA A 1 93 ? 8.686 -0.530 -17.377 1.00 78.50 93 ALA A CA 1
ATOM 676 C C . ALA A 1 93 ? 7.160 -0.670 -17.511 1.00 78.50 93 ALA A C 1
ATOM 678 O O . ALA A 1 93 ? 6.438 -0.582 -16.518 1.00 78.50 93 ALA A O 1
ATOM 679 N N . LEU A 1 94 ? 6.664 -0.955 -18.720 1.00 83.75 94 LEU A N 1
ATOM 680 C CA . LEU A 1 94 ? 5.246 -1.213 -18.975 1.00 83.75 94 LEU A CA 1
ATOM 681 C C . LEU A 1 94 ? 4.747 -2.468 -18.241 1.00 83.75 94 LEU A C 1
ATOM 683 O O . LEU A 1 94 ? 3.659 -2.459 -17.667 1.00 83.75 94 LEU A O 1
ATOM 687 N N . VAL A 1 95 ? 5.542 -3.541 -18.224 1.00 84.75 95 VAL A N 1
ATOM 688 C CA . VAL A 1 95 ? 5.224 -4.772 -17.482 1.00 84.75 95 VAL A CA 1
ATOM 689 C C . VAL A 1 95 ? 5.167 -4.498 -15.981 1.00 84.75 95 VAL A C 1
ATOM 691 O O . VAL A 1 95 ? 4.220 -4.916 -15.315 1.00 84.75 95 VAL A O 1
ATOM 694 N N . LEU A 1 96 ? 6.134 -3.749 -15.448 1.00 80.88 96 LEU A N 1
ATOM 695 C CA . LEU A 1 96 ? 6.158 -3.355 -14.040 1.00 80.88 96 LEU A CA 1
ATOM 696 C C . LEU A 1 96 ? 4.943 -2.485 -13.670 1.00 80.88 96 LEU A C 1
ATOM 698 O O . LEU A 1 96 ? 4.335 -2.679 -12.612 1.00 80.88 96 LEU A O 1
ATOM 702 N N . LEU A 1 97 ? 4.546 -1.572 -14.562 1.00 81.56 97 LEU A N 1
ATOM 703 C CA . LEU A 1 97 ? 3.341 -0.759 -14.416 1.00 81.56 97 LEU A CA 1
ATOM 704 C C . LEU A 1 97 ? 2.086 -1.635 -14.387 1.00 81.56 97 LEU A C 1
ATOM 706 O O . LEU A 1 97 ? 1.271 -1.491 -13.481 1.00 81.56 97 LEU A O 1
ATOM 710 N N . MET A 1 98 ? 1.943 -2.565 -15.335 1.00 84.75 98 MET A N 1
ATOM 711 C CA . MET A 1 98 ? 0.826 -3.514 -15.377 1.00 84.75 98 MET A CA 1
ATOM 712 C C . MET A 1 98 ? 0.748 -4.355 -14.103 1.00 84.75 98 MET A C 1
ATOM 714 O O . MET A 1 98 ? -0.328 -4.489 -13.522 1.00 84.75 98 MET A O 1
ATOM 718 N N . PHE A 1 99 ? 1.878 -4.878 -13.627 1.00 80.81 99 PHE A N 1
ATOM 719 C CA . PHE A 1 99 ? 1.930 -5.659 -12.394 1.00 80.81 99 PHE A CA 1
ATOM 720 C C . PHE A 1 99 ? 1.470 -4.836 -11.184 1.00 80.81 99 PHE A C 1
ATOM 722 O O . PHE A 1 99 ? 0.586 -5.261 -10.436 1.00 80.81 99 PHE A O 1
ATOM 729 N N . THR A 1 100 ? 2.013 -3.627 -11.033 1.00 75.81 100 THR A N 1
ATOM 730 C CA . THR A 1 100 ? 1.641 -2.711 -9.946 1.00 75.81 100 THR A CA 1
ATOM 731 C C . THR A 1 100 ? 0.169 -2.319 -10.034 1.00 75.81 100 THR A C 1
ATOM 733 O O . THR A 1 100 ? -0.535 -2.316 -9.027 1.00 75.81 100 THR A O 1
ATOM 736 N N . PHE A 1 101 ? -0.327 -2.044 -11.240 1.00 80.44 101 PHE A N 1
ATOM 737 C CA . PHE A 1 101 ? -1.719 -1.689 -11.481 1.00 80.44 101 PHE A CA 1
ATOM 738 C C . PHE A 1 101 ? -2.671 -2.825 -11.097 1.00 80.44 101 PHE A C 1
ATOM 740 O O . PHE A 1 101 ? -3.661 -2.583 -10.406 1.00 80.44 101 PHE A O 1
ATOM 747 N N . VAL A 1 102 ? -2.361 -4.066 -11.483 1.00 84.06 102 VAL A N 1
ATOM 748 C CA . VAL A 1 102 ? -3.166 -5.244 -11.132 1.00 84.06 102 VAL A CA 1
ATOM 749 C C . VAL A 1 102 ? -3.163 -5.467 -9.624 1.00 84.06 102 VAL A C 1
ATOM 751 O O . VAL A 1 102 ? -4.234 -5.604 -9.038 1.00 84.06 102 VAL A O 1
ATOM 754 N N . MET A 1 103 ? -1.996 -5.444 -8.976 1.00 77.81 103 MET A N 1
ATOM 755 C CA . MET A 1 103 ? -1.909 -5.615 -7.522 1.00 77.81 103 MET A CA 1
ATOM 756 C C . MET A 1 103 ? -2.659 -4.521 -6.763 1.00 77.81 103 MET A C 1
ATOM 758 O O . MET A 1 103 ? -3.426 -4.821 -5.849 1.00 77.81 103 MET A O 1
ATOM 762 N N . ASN A 1 104 ? -2.505 -3.263 -7.175 1.00 76.19 104 ASN A N 1
ATOM 763 C CA . ASN A 1 104 ? -3.211 -2.148 -6.555 1.00 76.19 104 ASN A CA 1
ATOM 764 C C . ASN A 1 104 ? -4.731 -2.245 -6.777 1.00 76.19 104 ASN A C 1
ATOM 766 O O . ASN A 1 104 ? -5.515 -1.998 -5.863 1.00 76.19 104 ASN A O 1
ATOM 770 N N . THR A 1 105 ? -5.161 -2.683 -7.963 1.00 80.81 105 THR A N 1
ATOM 771 C CA . THR A 1 105 ? -6.581 -2.910 -8.265 1.00 80.81 105 THR A CA 1
ATOM 772 C C . THR A 1 105 ? -7.155 -4.050 -7.424 1.00 80.81 105 THR A C 1
ATOM 774 O O . THR A 1 105 ? -8.235 -3.906 -6.857 1.00 80.81 105 THR A O 1
ATOM 777 N N . LEU A 1 106 ? -6.440 -5.171 -7.286 1.00 79.94 106 LEU A N 1
ATOM 778 C CA . LEU A 1 106 ? -6.853 -6.286 -6.429 1.00 79.94 106 LEU A CA 1
ATOM 779 C C . LEU A 1 106 ? -6.953 -5.859 -4.961 1.00 79.94 106 LEU A C 1
ATOM 781 O O . LEU A 1 106 ? -7.943 -6.176 -4.299 1.00 79.94 106 LEU A O 1
ATOM 785 N N . ALA A 1 107 ? -5.977 -5.095 -4.468 1.00 72.88 107 ALA A N 1
ATOM 786 C CA . ALA A 1 107 ? -6.004 -4.546 -3.118 1.00 72.88 107 ALA A CA 1
ATOM 787 C C . ALA A 1 107 ? -7.237 -3.650 -2.897 1.00 72.88 107 ALA A C 1
ATOM 789 O O . ALA A 1 107 ? -7.951 -3.813 -1.907 1.00 72.88 107 ALA A O 1
ATOM 790 N N . GLU A 1 108 ? -7.551 -2.758 -3.839 1.00 77.25 108 GLU A N 1
ATOM 791 C CA . GLU A 1 108 ? -8.729 -1.887 -3.755 1.00 77.25 108 GLU A CA 1
ATOM 792 C C . GLU A 1 108 ? -10.052 -2.669 -3.893 1.00 77.25 108 GLU A C 1
ATOM 794 O O . GLU A 1 108 ? -11.032 -2.369 -3.211 1.00 77.25 108 GLU A O 1
ATOM 799 N N . LEU A 1 109 ? -10.104 -3.737 -4.692 1.00 80.69 109 LEU A N 1
ATOM 800 C CA . LEU A 1 109 ? -11.283 -4.608 -4.760 1.00 80.69 109 LEU A CA 1
ATOM 801 C C . LEU A 1 109 ? -11.536 -5.329 -3.429 1.00 80.69 109 LEU A C 1
ATOM 803 O O . LEU A 1 109 ? -12.677 -5.378 -2.956 1.00 80.69 109 LEU A O 1
ATOM 807 N N . ILE A 1 110 ? -10.481 -5.848 -2.796 1.00 77.44 110 ILE A N 1
ATOM 808 C CA . ILE A 1 110 ? -10.555 -6.454 -1.460 1.00 77.44 110 ILE A CA 1
ATOM 809 C C . ILE A 1 110 ? -11.023 -5.406 -0.442 1.00 77.44 110 ILE A C 1
ATOM 811 O O . ILE A 1 110 ? -11.946 -5.672 0.331 1.00 77.44 110 ILE A O 1
ATOM 815 N N . ARG A 1 111 ? -10.486 -4.180 -0.497 1.00 68.31 111 ARG A N 1
ATOM 816 C CA . ARG A 1 111 ? -10.925 -3.056 0.345 1.00 68.31 111 ARG A CA 1
ATOM 817 C C . ARG A 1 111 ? -12.418 -2.811 0.256 1.00 68.31 111 ARG A C 1
ATOM 819 O O . ARG A 1 111 ? -13.088 -2.685 1.279 1.00 68.31 111 ARG A O 1
ATOM 826 N N . GLN A 1 112 ? -12.943 -2.711 -0.962 1.00 76.00 112 GLN A N 1
ATOM 827 C CA . GLN A 1 112 ? -14.354 -2.420 -1.186 1.00 76.00 112 GLN A CA 1
ATOM 828 C C . GLN A 1 112 ? -15.243 -3.548 -0.664 1.00 76.00 112 GLN A C 1
ATOM 830 O O . GLN A 1 112 ? -16.307 -3.279 -0.104 1.00 76.00 112 GLN A O 1
ATOM 835 N N . ARG A 1 113 ? -14.799 -4.804 -0.796 1.00 76.19 113 ARG A N 1
ATOM 836 C CA . ARG A 1 113 ? -15.491 -5.971 -0.233 1.00 76.19 113 ARG A CA 1
ATOM 837 C C . ARG A 1 113 ? -15.524 -5.923 1.295 1.00 76.19 113 ARG A C 1
ATOM 839 O O . ARG A 1 113 ? -16.609 -6.056 1.859 1.00 76.19 113 ARG A O 1
ATOM 846 N N . LEU A 1 114 ? -14.390 -5.664 1.952 1.00 70.06 114 LEU A N 1
ATOM 847 C CA . LEU A 1 114 ? -14.330 -5.541 3.413 1.00 70.06 114 LEU A CA 1
ATOM 848 C C . LEU A 1 114 ? -15.172 -4.357 3.898 1.00 70.06 114 LEU A C 1
ATOM 850 O O . LEU A 1 114 ? -16.009 -4.520 4.779 1.00 70.06 114 LEU A O 1
ATOM 854 N N . ARG A 1 115 ? -15.035 -3.178 3.280 1.00 68.44 115 ARG A N 1
ATOM 855 C CA . ARG A 1 115 ? -15.811 -1.988 3.658 1.00 68.44 115 ARG A CA 1
ATOM 856 C C . ARG A 1 115 ? -17.319 -2.221 3.542 1.00 68.44 115 ARG A C 1
ATOM 858 O O . ARG A 1 115 ? -18.053 -1.768 4.411 1.00 68.44 115 ARG A O 1
ATOM 865 N N . LYS A 1 116 ? -17.786 -2.937 2.511 1.00 68.06 116 LYS A N 1
ATOM 866 C CA . LYS A 1 116 ? -19.205 -3.307 2.377 1.00 68.06 116 LYS A CA 1
ATOM 867 C C . LYS A 1 116 ? -19.673 -4.257 3.481 1.00 68.06 116 LYS A C 1
ATOM 869 O O . LYS A 1 116 ? -20.781 -4.073 3.965 1.00 68.06 116 LYS A O 1
ATOM 874 N N . GLN A 1 117 ? -18.854 -5.230 3.892 1.00 62.19 117 GLN A N 1
ATOM 875 C CA . GLN A 1 117 ? -19.207 -6.111 5.012 1.00 62.19 117 GLN A CA 1
ATOM 876 C C . GLN A 1 117 ? -19.254 -5.368 6.351 1.00 62.19 117 GLN A C 1
ATOM 878 O O . GLN A 1 117 ? -20.209 -5.537 7.098 1.00 62.19 117 GLN A O 1
ATOM 883 N N . TYR A 1 118 ? -18.267 -4.518 6.643 1.00 57.94 118 TYR A N 1
ATOM 884 C CA . TYR A 1 118 ? -18.215 -3.791 7.917 1.00 57.94 118 TYR A CA 1
ATOM 885 C C . TYR A 1 118 ? -19.172 -2.595 7.984 1.00 57.94 118 TYR A C 1
ATOM 887 O O . TYR A 1 118 ? -19.513 -2.168 9.075 1.00 57.94 118 TYR A O 1
ATOM 895 N N . SER A 1 119 ? -19.626 -2.060 6.845 1.00 56.66 119 SER A N 1
ATOM 896 C CA . SER A 1 119 ? -20.670 -1.024 6.803 1.00 56.66 119 SER A CA 1
ATOM 897 C C . SER A 1 119 ? -22.091 -1.585 6.963 1.00 56.66 119 SER A C 1
ATOM 899 O O . SER A 1 119 ? -23.030 -0.795 7.027 1.00 56.66 119 SER A O 1
ATOM 901 N N . ALA A 1 120 ? -22.257 -2.913 6.956 1.00 50.56 120 ALA A N 1
ATOM 902 C CA . ALA A 1 120 ? -23.536 -3.599 7.155 1.00 50.56 120 ALA A CA 1
ATOM 903 C C . ALA A 1 120 ? -23.746 -4.087 8.607 1.00 50.56 120 ALA A C 1
ATOM 905 O O . ALA A 1 120 ? -24.757 -4.731 8.886 1.00 50.56 120 ALA A O 1
ATOM 906 N N . LEU A 1 121 ? -22.798 -3.784 9.502 1.00 45.78 121 LEU A N 1
ATOM 907 C CA . LEU A 1 121 ? -22.851 -3.959 10.959 1.00 45.78 121 LEU A CA 1
ATOM 908 C C . LEU A 1 121 ? -22.982 -2.588 11.629 1.00 45.78 121 LEU A C 1
ATOM 910 O O . LEU A 1 121 ? -23.664 -2.525 12.675 1.00 45.78 121 LEU A O 1
#

Solvent-accessible surface area (backbone atoms only — not comparable to full-atom values): 6970 Å² total; per-residue (Å²): 103,74,64,57,53,35,47,73,72,69,45,49,73,66,54,34,41,62,69,47,48,48,59,71,42,42,69,57,52,53,50,51,53,50,54,50,49,53,46,58,60,71,42,48,64,56,56,44,64,74,31,71,62,34,87,53,94,65,98,46,94,88,55,48,50,50,48,73,66,50,48,39,70,60,49,57,81,74,40,62,92,84,43,75,66,42,54,52,43,51,50,52,49,51,52,52,48,50,52,52,50,51,52,52,49,51,53,51,52,52,47,54,54,52,50,55,58,64,71,73,108

Foldseek 3Di:
DQLVVCVVVVHDPVRSCPPPVCLVCVLVVLVVVLVVVLVVLVCCVVVQVVLPQDPDPDPDPPHRHHDLVNVLVPVLVVDDPPDPVNVVNVVSVVVVVVVSVVVNVVSVVVSVVVCVVSVVD

InterPro domains:
  IPR000515 ABC transporter type 1, transmembrane domain MetI-like [PF00528] (6-116)
  IPR000515 ABC transporter type 1, transmembrane domain MetI-like [PS50928] (1-107)
  IPR000515 ABC transporter type 1, transmembrane domain MetI-like [cd06261] (6-55)
  IPR035906 MetI-like superfamily [G3DSA:1.10.3720.10] (1-118)
  IPR035906 MetI-like superfamily [SSF161098] (5-110)

Secondary structure (DSSP, 8-state):
-HHHHHHHTT--HHHHIIIIIHHHHHHHHHHHHHHHHHHHHHTHHHHHHHTTT-------TTS----HHHHHHHHHHHS-TTSHHHHHHHHHHHHHHHHHHHHHHH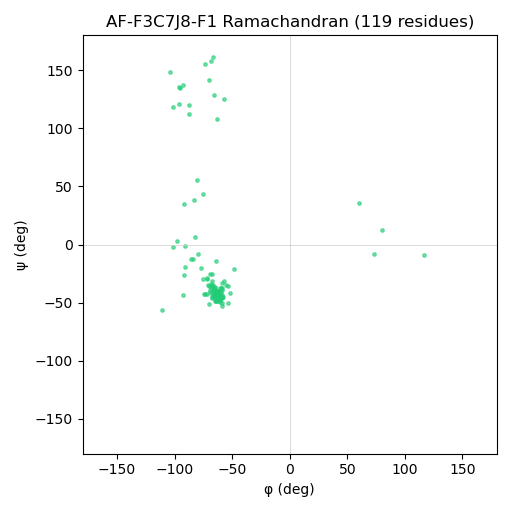HHHHHHHHHHHHTT-

Organism: NCBI:txid875330

pLDDT: mean 72.22, std 11.0, range [45.78, 91.0]

Mean predicted aligned error: 12.3 Å

Sequence (121 aa):
SLTLGSLALGATPWQTLTRVVILTASPAIFSALMIGMGRAVGETMIVLMATGNTPIMDMNLFEGMRTLAANVAVEMPESEVGGSHYRVLFLAALVLLMFTFVMNTLAELIRQRLRKQYSAL

Radius of gyration: 23.1 Å; Cα contacts (8 Å, |Δi|>4): 70; chains: 1; bounding box: 48×27×65 Å